Protein AF-A0A3B9G1H6-F1 (afdb_monomer)

Radius of gyration: 17.41 Å; Cα contacts (8 Å, |Δi|>4): 245; chains: 1; bounding box: 36×43×47 Å

Foldseek 3Di:
DPPVVVVVVLVVLLVVLLVVLVVCLVVVVQWPDDDQGTDGPNLVSLLVNCQPNNQVSSLVSLQSQLVSLQVCLVPPPGLCSLLQYQVDDHPNRGRDPNNSCLSRVLSSCLSNQSNVQLVVCVVVVHDNVVSSVVSSVVSVVSSVCSNVVSCCVPVVVVVCVSVVHDPPD

Sequence (169 aa):
MSRQYSQIRQLTLAAFFIAIQVIMTVMQIGYIPIGPINVTTMHIPVILCGLFLGPAYGALAGFVFGLTSMLRATFVPGITSFIFSPFITVGGISGNFWSLVIAFVPRILLGYMSAKLFRILRKRGVQDLVSCGITAAVTTMTHTLLVMGMIGLFFGPSYAKALGVDISA

Solvent-accessible surface area (backbone atoms only — not comparable to full-atom values): 8528 Å² total; per-residue (Å²): 130,66,66,66,58,53,51,52,53,50,52,53,51,51,50,48,39,45,49,51,50,52,50,28,56,72,70,40,69,23,49,43,76,56,84,85,44,69,50,63,56,54,61,54,51,18,35,51,35,0,63,76,66,27,38,68,51,0,24,51,38,8,40,52,50,13,50,53,47,26,51,43,23,61,77,58,67,52,78,58,19,24,54,28,15,46,91,33,64,46,95,90,42,67,22,44,76,64,8,50,48,54,28,32,52,39,32,23,47,31,4,27,48,19,17,52,48,31,53,52,35,46,74,70,69,44,55,68,69,58,24,50,52,52,26,52,52,53,32,52,52,50,31,51,51,46,44,54,49,49,40,52,75,78,36,38,73,62,51,31,61,66,69,73,45,83,85,76,126

Structure (mmCIF, N/CA/C/O backbone):
data_AF-A0A3B9G1H6-F1
#
_entry.id   AF-A0A3B9G1H6-F1
#
loop_
_atom_site.group_PDB
_atom_site.id
_atom_site.type_symbol
_atom_site.label_atom_id
_atom_site.label_alt_id
_atom_site.label_comp_id
_atom_site.label_asym_id
_atom_site.label_entity_id
_atom_site.label_seq_id
_atom_site.pdbx_PDB_ins_code
_atom_site.Cartn_x
_atom_site.Cartn_y
_atom_site.Cartn_z
_atom_site.occupancy
_atom_site.B_iso_or_equiv
_atom_site.auth_seq_id
_atom_site.auth_comp_id
_atom_site.auth_asym_id
_atom_site.auth_atom_id
_atom_site.pdbx_PDB_model_num
ATOM 1 N N . MET A 1 1 ? -16.352 19.733 20.629 1.00 55.06 1 MET A N 1
ATOM 2 C CA . MET A 1 1 ? -14.871 19.665 20.575 1.00 55.06 1 MET A CA 1
ATOM 3 C C . MET A 1 1 ? -14.290 18.342 20.046 1.00 55.06 1 MET A C 1
ATOM 5 O O . MET A 1 1 ? -13.088 18.283 19.880 1.00 55.06 1 MET A O 1
ATOM 9 N N . SER A 1 2 ? -15.053 17.292 19.707 1.00 66.69 2 SER A N 1
ATOM 10 C CA . SER A 1 2 ? -14.475 15.964 19.382 1.00 66.69 2 SER A CA 1
ATOM 11 C C . SER A 1 2 ? -14.052 15.734 17.917 1.00 66.69 2 SER A C 1
ATOM 13 O O . SER A 1 2 ? -13.128 14.9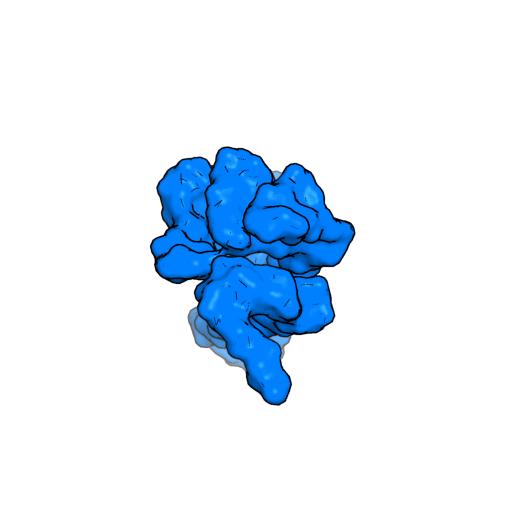65 17.656 1.00 66.69 2 SER A O 1
ATOM 15 N N . ARG A 1 3 ? -14.700 16.384 16.939 1.00 74.00 3 ARG A N 1
ATOM 16 C CA . ARG A 1 3 ? -14.512 16.065 15.508 1.00 74.00 3 ARG A CA 1
ATOM 17 C C . ARG A 1 3 ? -13.169 16.545 14.945 1.00 74.00 3 ARG A C 1
ATOM 19 O O . ARG A 1 3 ? -12.498 15.786 14.253 1.00 74.00 3 ARG A O 1
ATOM 26 N N . GLN A 1 4 ? -12.749 17.756 15.310 1.00 76.69 4 GLN A N 1
ATOM 27 C CA . GLN A 1 4 ? -11.509 18.367 14.819 1.00 76.69 4 GLN A CA 1
ATOM 28 C C . GLN A 1 4 ? -10.260 17.628 15.329 1.00 76.69 4 GLN A C 1
ATOM 30 O O . GLN A 1 4 ? -9.367 17.322 14.545 1.00 76.69 4 GLN A O 1
ATOM 35 N N . TYR A 1 5 ? -10.241 17.219 16.603 1.00 81.44 5 TYR A N 1
ATOM 36 C CA . TYR A 1 5 ? -9.154 16.403 17.163 1.00 81.44 5 TYR A CA 1
ATOM 37 C C . TYR A 1 5 ? -9.050 15.026 16.494 1.00 81.44 5 TYR A C 1
ATOM 39 O O . TYR A 1 5 ? -7.948 14.559 16.208 1.00 81.44 5 TYR A O 1
ATOM 47 N N . SER A 1 6 ? -10.184 14.382 16.191 1.00 83.25 6 SER A N 1
ATOM 48 C CA . SER A 1 6 ? -10.190 13.101 15.473 1.00 83.25 6 SER A CA 1
ATOM 49 C C . SER A 1 6 ? -9.635 13.235 14.054 1.00 83.25 6 SER A C 1
ATOM 51 O O . SER A 1 6 ? -8.917 12.346 13.601 1.00 83.25 6 SER A O 1
ATOM 53 N N . GLN A 1 7 ? -9.951 14.325 13.351 1.00 87.19 7 GLN A N 1
ATOM 54 C CA . GLN A 1 7 ? -9.446 14.577 12.000 1.00 87.19 7 GLN A CA 1
ATOM 55 C C . GLN A 1 7 ? -7.944 14.857 11.999 1.00 87.19 7 GLN A C 1
ATOM 57 O O . GLN A 1 7 ? -7.222 14.257 11.206 1.00 87.19 7 GLN A O 1
ATOM 62 N N . ILE A 1 8 ? -7.468 15.697 12.925 1.00 91.50 8 ILE A N 1
ATOM 63 C CA . ILE A 1 8 ? -6.035 15.970 13.088 1.00 91.50 8 ILE A CA 1
ATOM 64 C C . ILE A 1 8 ? -5.295 14.663 13.376 1.00 91.50 8 ILE A C 1
ATOM 66 O O . ILE A 1 8 ? -4.339 14.342 12.682 1.00 91.50 8 ILE A O 1
ATOM 70 N N . ARG A 1 9 ? -5.787 13.840 14.311 1.00 90.88 9 ARG A N 1
ATOM 71 C CA . ARG A 1 9 ? -5.180 12.535 14.617 1.00 90.88 9 ARG A CA 1
ATOM 72 C C . ARG A 1 9 ? -5.115 11.613 13.396 1.00 90.88 9 ARG A C 1
ATOM 74 O O . ARG A 1 9 ? -4.091 10.967 13.184 1.00 90.88 9 ARG A O 1
ATOM 81 N N . GLN A 1 10 ? -6.192 11.522 12.613 1.00 90.81 10 GLN A N 1
ATOM 82 C CA . GLN A 1 10 ? -6.219 10.683 11.410 1.00 90.81 10 GLN A CA 1
ATOM 83 C C . GLN A 1 10 ? -5.217 11.163 10.361 1.00 90.81 10 GLN A C 1
ATOM 85 O O . GLN A 1 10 ? -4.477 10.353 9.807 1.00 90.81 10 GLN A O 1
ATOM 90 N N . LEU A 1 11 ? -5.155 12.477 10.137 1.00 93.06 11 LEU A N 1
ATOM 91 C CA . LEU A 1 11 ? -4.199 13.087 9.223 1.00 93.06 11 LEU A CA 1
ATOM 92 C C . LEU A 1 11 ? -2.755 12.834 9.674 1.00 93.06 11 LEU A C 1
ATOM 94 O O . LEU A 1 11 ? -1.941 12.395 8.867 1.00 93.06 11 LEU A O 1
ATOM 98 N N . THR A 1 12 ? -2.450 13.036 10.959 1.00 94.56 12 THR A N 1
ATOM 99 C CA . THR A 1 12 ? -1.110 12.812 11.517 1.00 94.56 12 THR A CA 1
ATOM 100 C C . THR A 1 12 ? -0.677 11.355 11.381 1.00 94.56 12 THR A C 1
ATOM 102 O O . THR A 1 12 ? 0.442 11.087 10.955 1.00 94.56 12 THR A O 1
ATOM 105 N N . LEU A 1 13 ? -1.556 10.396 11.688 1.00 93.50 13 LEU A N 1
ATOM 106 C CA . LEU A 1 13 ? -1.245 8.972 11.535 1.00 93.50 13 LEU A CA 1
ATOM 107 C C . LEU A 1 13 ? -1.075 8.573 10.063 1.00 93.50 13 LEU A C 1
ATOM 109 O O . LEU A 1 13 ? -0.177 7.797 9.744 1.00 93.50 13 LEU A O 1
ATOM 113 N N . ALA A 1 14 ? -1.895 9.112 9.158 1.00 93.94 14 ALA A N 1
ATOM 114 C CA . ALA A 1 14 ? -1.742 8.866 7.727 1.00 93.94 14 ALA A CA 1
ATOM 115 C C . ALA A 1 14 ? -0.395 9.403 7.217 1.00 93.94 14 ALA A C 1
ATOM 117 O O . ALA A 1 14 ? 0.343 8.678 6.551 1.00 93.94 14 ALA A O 1
ATOM 118 N N . ALA A 1 15 ? -0.047 10.639 7.590 1.00 95.12 15 ALA A N 1
ATOM 119 C CA . ALA A 1 15 ? 1.238 11.252 7.266 1.00 95.12 15 ALA A CA 1
ATOM 120 C C . ALA A 1 15 ? 2.411 10.443 7.837 1.00 95.12 15 ALA A C 1
ATOM 122 O O . ALA A 1 15 ? 3.401 10.234 7.144 1.00 95.12 15 ALA A O 1
ATOM 123 N N . PHE A 1 16 ? 2.278 9.920 9.056 1.00 96.06 16 PHE A N 1
ATOM 124 C CA . PHE A 1 16 ? 3.279 9.062 9.683 1.00 96.06 16 PHE A CA 1
ATOM 125 C C . PHE A 1 16 ? 3.514 7.759 8.900 1.00 96.06 16 PHE A C 1
ATOM 127 O O . PHE A 1 16 ? 4.655 7.443 8.567 1.00 96.06 16 PHE A O 1
ATOM 134 N N . PHE A 1 17 ? 2.456 7.027 8.529 1.00 95.38 17 PHE A N 1
ATOM 135 C CA . PHE A 1 17 ? 2.599 5.807 7.720 1.00 95.38 17 PHE A CA 1
ATOM 136 C C . PHE A 1 17 ? 3.166 6.086 6.323 1.00 95.38 17 PHE A C 1
ATOM 138 O O . PHE A 1 17 ? 3.924 5.271 5.796 1.00 95.38 17 PHE A O 1
ATOM 145 N N . ILE A 1 18 ? 2.820 7.228 5.727 1.00 94.44 18 ILE A N 1
ATOM 146 C CA . ILE A 1 18 ? 3.383 7.681 4.451 1.00 94.44 18 ILE A CA 1
ATOM 147 C C . ILE A 1 18 ? 4.871 8.016 4.603 1.00 94.44 18 ILE A C 1
ATOM 149 O O . ILE A 1 18 ? 5.677 7.578 3.788 1.00 94.44 18 ILE A O 1
ATOM 153 N N . ALA A 1 19 ? 5.258 8.729 5.661 1.00 94.94 19 ALA A N 1
ATOM 154 C CA . ALA A 1 19 ? 6.654 9.057 5.933 1.00 94.94 19 ALA A CA 1
ATOM 155 C C . ALA A 1 19 ? 7.502 7.789 6.110 1.00 94.94 19 ALA A C 1
ATOM 157 O O . ALA A 1 19 ? 8.567 7.678 5.505 1.00 94.94 19 ALA A O 1
ATOM 158 N N . ILE A 1 20 ? 6.995 6.791 6.846 1.00 94.31 20 ILE A N 1
ATOM 159 C CA . ILE A 1 20 ? 7.649 5.479 6.970 1.00 94.31 20 ILE A CA 1
ATOM 160 C C . ILE A 1 20 ? 7.846 4.835 5.594 1.00 94.31 20 ILE A C 1
ATOM 162 O O . ILE A 1 20 ? 8.942 4.374 5.294 1.00 94.31 20 ILE A O 1
ATOM 166 N N . GLN A 1 21 ? 6.823 4.829 4.735 1.00 93.06 21 GLN A N 1
ATOM 167 C CA . GLN A 1 21 ? 6.929 4.269 3.382 1.00 93.06 21 GLN A CA 1
ATOM 168 C C . GLN A 1 21 ? 7.988 4.979 2.533 1.00 93.06 21 GLN A C 1
ATOM 170 O O . GLN A 1 21 ? 8.763 4.327 1.829 1.00 93.06 21 GLN A O 1
ATOM 175 N N . VAL A 1 22 ? 8.056 6.309 2.606 1.00 91.56 22 VAL A N 1
ATOM 176 C CA . VAL A 1 22 ? 9.075 7.086 1.891 1.00 91.56 22 VAL A CA 1
ATOM 177 C C . VAL A 1 22 ? 10.470 6.721 2.398 1.00 91.56 22 VAL A C 1
ATOM 179 O O . VAL A 1 22 ? 11.336 6.397 1.589 1.00 91.56 22 VAL A O 1
ATOM 182 N N . ILE A 1 23 ? 10.672 6.661 3.717 1.00 92.06 23 ILE A N 1
ATOM 183 C CA . ILE A 1 23 ? 11.953 6.256 4.318 1.00 92.06 23 ILE A CA 1
ATOM 184 C C . ILE A 1 23 ? 12.325 4.831 3.893 1.00 92.06 23 ILE A C 1
ATOM 186 O O . ILE A 1 23 ? 13.440 4.605 3.431 1.00 92.06 23 ILE A O 1
ATOM 190 N N . MET A 1 24 ? 11.391 3.878 3.962 1.00 90.81 24 MET A N 1
ATOM 191 C CA . MET A 1 24 ? 11.609 2.499 3.507 1.00 90.81 24 MET A CA 1
ATOM 192 C C . MET A 1 24 ? 11.971 2.429 2.017 1.00 90.81 24 MET A C 1
ATOM 194 O O . MET A 1 24 ? 12.740 1.561 1.593 1.00 90.81 24 MET A O 1
ATOM 198 N N . THR A 1 25 ? 11.436 3.351 1.215 1.00 87.56 25 THR A N 1
ATOM 199 C CA . THR A 1 25 ? 11.763 3.454 -0.207 1.00 87.56 25 THR A CA 1
ATOM 200 C C . THR A 1 25 ? 13.172 4.007 -0.421 1.00 87.56 25 THR A C 1
ATOM 202 O O . THR A 1 25 ? 13.892 3.499 -1.275 1.00 87.56 25 THR A O 1
ATOM 205 N N . VAL A 1 26 ? 13.602 5.007 0.341 1.00 86.94 26 VAL A N 1
ATOM 206 C CA . VAL A 1 26 ? 14.950 5.578 0.195 1.00 86.94 26 VAL A CA 1
ATOM 207 C C . VAL A 1 26 ? 16.014 4.613 0.723 1.00 86.94 26 VAL A C 1
ATOM 209 O O . VAL A 1 26 ? 16.997 4.345 0.044 1.00 86.94 26 VAL A O 1
ATOM 212 N N . MET A 1 27 ? 15.767 3.999 1.880 1.00 86.31 27 MET A N 1
ATOM 213 C CA . MET A 1 27 ? 16.679 3.065 2.554 1.00 86.31 27 MET A CA 1
ATOM 214 C C . MET A 1 27 ? 16.771 1.686 1.882 1.00 86.31 27 MET A C 1
ATOM 216 O O . MET A 1 27 ? 17.398 0.782 2.422 1.00 86.31 27 MET A O 1
ATOM 220 N N . GLN A 1 28 ? 16.089 1.478 0.752 1.00 79.50 28 GLN A N 1
ATOM 221 C CA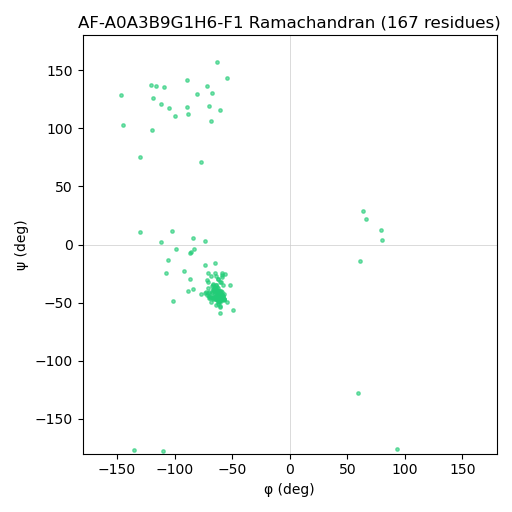 . GLN A 1 28 ? 15.985 0.206 0.024 1.00 79.50 28 GLN A CA 1
ATOM 222 C C . GLN A 1 28 ? 15.344 -0.974 0.785 1.00 79.50 28 GLN A C 1
ATOM 224 O O . GLN A 1 28 ? 14.860 -1.889 0.128 1.00 79.50 28 GLN A O 1
ATOM 229 N N . ILE A 1 29 ? 15.170 -0.910 2.108 1.00 82.62 29 ILE A N 1
ATOM 230 C CA . ILE A 1 29 ? 14.486 -1.928 2.933 1.00 82.62 29 ILE A CA 1
ATOM 231 C C . ILE A 1 29 ? 13.049 -2.239 2.482 1.00 82.62 29 ILE A C 1
ATOM 233 O O . ILE A 1 29 ? 12.540 -3.330 2.733 1.00 82.62 29 ILE A O 1
ATOM 237 N N . GLY A 1 30 ? 12.387 -1.293 1.806 1.00 79.81 30 GLY A N 1
ATOM 238 C CA . GLY A 1 30 ? 11.033 -1.461 1.282 1.00 79.81 30 GLY A CA 1
ATOM 239 C C . GLY A 1 30 ? 10.930 -2.415 0.090 1.00 79.81 30 GLY A C 1
ATOM 240 O O . GLY A 1 30 ? 9.858 -2.973 -0.153 1.00 79.81 30 GLY A O 1
ATOM 241 N N . TYR A 1 31 ? 12.014 -2.604 -0.668 1.00 82.00 31 TYR A N 1
ATOM 242 C CA . TYR A 1 31 ? 12.039 -3.547 -1.783 1.00 82.00 31 TYR A CA 1
ATOM 243 C C . TYR A 1 31 ? 13.420 -4.180 -1.852 1.00 82.00 31 TYR A C 1
ATOM 245 O O . TYR A 1 31 ? 14.381 -3.552 -2.295 1.00 82.00 31 TYR A O 1
ATOM 253 N N . ILE A 1 32 ? 13.473 -5.414 -1.376 1.00 82.19 32 ILE A N 1
ATOM 254 C CA . ILE A 1 32 ? 14.661 -6.237 -1.273 1.00 82.19 32 ILE A CA 1
ATOM 255 C C . ILE A 1 32 ? 14.782 -7.009 -2.595 1.00 82.19 32 ILE A C 1
ATOM 257 O O . ILE A 1 32 ? 13.865 -7.768 -2.932 1.00 82.19 32 ILE A O 1
ATOM 261 N N . PRO A 1 33 ? 15.862 -6.814 -3.368 1.00 74.94 33 PRO A N 1
ATOM 262 C CA . PRO A 1 33 ? 16.078 -7.568 -4.594 1.00 74.94 33 PRO A CA 1
ATOM 263 C C . PRO A 1 33 ? 16.413 -9.022 -4.248 1.00 74.94 33 PRO A C 1
ATOM 265 O O . PRO A 1 33 ? 17.406 -9.292 -3.575 1.00 74.94 33 PRO A O 1
ATOM 268 N N . ILE A 1 34 ? 15.582 -9.965 -4.697 1.00 77.00 34 ILE A N 1
ATOM 269 C CA . ILE A 1 34 ? 15.844 -11.404 -4.595 1.00 77.00 34 ILE A CA 1
ATOM 270 C C . ILE A 1 34 ? 15.878 -11.965 -6.016 1.00 77.00 34 ILE A C 1
ATOM 272 O O . ILE A 1 34 ? 14.845 -12.219 -6.640 1.00 77.00 34 ILE A O 1
ATOM 276 N N . GLY A 1 35 ? 17.091 -12.126 -6.549 1.00 74.62 35 GLY A N 1
ATOM 277 C CA . GLY A 1 35 ? 17.296 -12.532 -7.938 1.00 74.62 35 GLY A CA 1
ATOM 278 C C . GLY A 1 35 ? 16.657 -11.527 -8.912 1.00 74.62 35 GLY A C 1
ATOM 279 O O . GLY A 1 35 ? 16.920 -10.330 -8.793 1.00 74.62 35 GLY A O 1
ATOM 280 N N . PRO A 1 36 ? 15.814 -11.970 -9.864 1.00 67.00 36 PRO A N 1
AT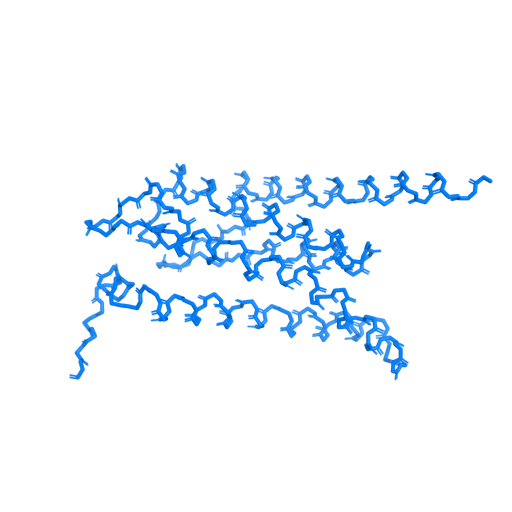OM 281 C CA . PRO A 1 36 ? 15.198 -11.082 -10.848 1.00 67.00 36 PRO A CA 1
ATOM 282 C C . PRO A 1 36 ? 13.938 -10.358 -10.342 1.00 67.00 36 PRO A C 1
ATOM 284 O O . PRO A 1 36 ? 13.368 -9.554 -11.079 1.00 67.00 36 PRO A O 1
ATOM 287 N N . ILE A 1 37 ? 13.470 -10.635 -9.118 1.00 69.00 37 ILE A N 1
ATOM 288 C CA . ILE A 1 37 ? 12.223 -10.082 -8.572 1.00 69.00 37 ILE A CA 1
ATOM 289 C C . ILE A 1 37 ? 12.519 -9.291 -7.296 1.00 69.00 37 ILE A C 1
ATOM 291 O O . ILE A 1 37 ? 13.259 -9.723 -6.417 1.00 69.00 37 ILE A O 1
ATOM 295 N N . ASN A 1 38 ? 11.884 -8.129 -7.159 1.00 75.38 38 ASN A N 1
ATOM 296 C CA . ASN A 1 38 ? 11.946 -7.342 -5.932 1.00 75.38 38 ASN A CA 1
ATOM 297 C C . ASN A 1 38 ? 10.834 -7.775 -4.973 1.00 75.38 38 ASN A C 1
ATOM 299 O O . ASN A 1 38 ? 9.653 -7.523 -5.230 1.00 75.38 38 ASN A O 1
ATOM 303 N N . VAL A 1 39 ? 11.204 -8.386 -3.848 1.00 78.12 39 VAL A N 1
ATOM 304 C CA . VAL A 1 39 ? 10.266 -8.673 -2.760 1.00 78.12 39 VAL A CA 1
ATOM 305 C C . VAL A 1 39 ? 10.072 -7.407 -1.942 1.00 78.12 39 VAL A C 1
ATOM 307 O O . VAL A 1 39 ? 11.027 -6.747 -1.545 1.00 78.12 39 VAL A O 1
ATOM 310 N N . THR A 1 40 ? 8.820 -7.035 -1.694 1.00 85.06 40 THR A N 1
ATOM 311 C CA . THR A 1 40 ? 8.489 -5.772 -1.030 1.00 85.06 40 THR A CA 1
ATOM 312 C C . THR A 1 40 ? 7.962 -5.995 0.376 1.00 85.06 40 THR A C 1
ATOM 314 O O . THR A 1 40 ? 7.097 -6.838 0.573 1.00 85.06 40 THR A O 1
ATOM 317 N N . THR A 1 41 ? 8.438 -5.207 1.338 1.00 88.88 41 THR A N 1
ATOM 318 C CA . THR A 1 41 ? 7.923 -5.142 2.721 1.00 88.88 41 THR A CA 1
ATOM 319 C C . THR A 1 41 ? 6.968 -3.957 2.922 1.00 88.88 41 THR A C 1
ATOM 321 O O . THR A 1 41 ? 6.345 -3.808 3.973 1.00 88.88 41 THR A O 1
ATOM 324 N N . MET A 1 42 ? 6.790 -3.125 1.889 1.00 90.25 42 MET A N 1
ATOM 325 C CA . MET A 1 42 ? 5.960 -1.912 1.905 1.00 90.25 42 MET A CA 1
ATOM 326 C C . MET A 1 42 ? 4.468 -2.193 2.099 1.00 90.25 42 MET A C 1
ATOM 328 O O . MET A 1 42 ? 3.712 -1.294 2.461 1.00 90.25 42 MET A O 1
ATOM 332 N N . HIS A 1 43 ? 4.025 -3.437 1.906 1.00 90.69 43 HIS A N 1
ATOM 333 C CA . HIS A 1 43 ? 2.653 -3.829 2.208 1.00 90.69 43 HIS A CA 1
ATOM 334 C C . HIS A 1 43 ? 2.319 -3.677 3.702 1.00 90.69 43 HIS A C 1
ATOM 336 O O . HIS A 1 43 ? 1.177 -3.366 4.027 1.00 90.69 43 HIS A O 1
ATOM 342 N N . ILE A 1 44 ? 3.296 -3.825 4.608 1.00 93.31 44 ILE A N 1
ATOM 343 C CA . ILE A 1 44 ? 3.089 -3.747 6.064 1.00 93.31 44 ILE A CA 1
ATOM 344 C C . ILE A 1 44 ? 2.534 -2.374 6.488 1.00 93.31 44 ILE A C 1
ATOM 346 O O . ILE A 1 44 ? 1.426 -2.335 7.030 1.00 93.31 44 ILE A O 1
ATOM 350 N N . PRO A 1 45 ? 3.211 -1.234 6.230 1.00 93.62 45 PRO A N 1
ATOM 351 C CA . PRO A 1 45 ? 2.688 0.077 6.619 1.00 93.62 45 PRO A CA 1
ATOM 352 C C . PRO A 1 45 ? 1.363 0.426 5.925 1.00 93.62 45 PRO A C 1
ATOM 354 O O . PRO A 1 45 ? 0.536 1.118 6.517 1.00 93.62 45 PRO A O 1
ATOM 357 N N . VAL A 1 46 ? 1.115 -0.072 4.708 1.00 95.81 46 VAL A N 1
ATOM 358 C CA . VAL A 1 46 ? -0.161 0.149 4.004 1.00 95.81 46 VAL A CA 1
ATOM 359 C C . VAL A 1 46 ? -1.308 -0.616 4.670 1.00 95.81 46 VAL A C 1
ATOM 361 O O . VAL A 1 46 ? -2.379 -0.044 4.885 1.00 95.81 46 VAL A O 1
ATOM 364 N N . ILE A 1 47 ? -1.087 -1.882 5.041 1.00 95.19 47 ILE A N 1
ATOM 365 C CA . ILE A 1 47 ? -2.066 -2.696 5.775 1.00 95.19 47 ILE A CA 1
ATOM 366 C C . ILE A 1 47 ? -2.361 -2.049 7.128 1.00 95.19 47 ILE A C 1
ATOM 368 O O . ILE A 1 47 ? -3.526 -1.840 7.456 1.00 95.19 47 ILE A O 1
ATOM 372 N N . LEU A 1 48 ? -1.331 -1.659 7.888 1.00 95.00 48 LEU A N 1
ATOM 373 C CA . LEU A 1 48 ? -1.509 -0.989 9.181 1.00 95.00 48 LEU A CA 1
ATOM 374 C C . LEU A 1 48 ? -2.300 0.318 9.038 1.00 95.00 48 LEU A C 1
ATOM 376 O O . LEU A 1 48 ? -3.237 0.555 9.800 1.00 95.00 48 LEU A O 1
ATOM 380 N N . CYS A 1 49 ? -1.993 1.128 8.021 1.00 95.12 49 CYS A N 1
ATOM 381 C CA . CYS A 1 49 ? -2.756 2.335 7.718 1.00 95.12 49 CYS A CA 1
ATOM 382 C C . CYS A 1 49 ? -4.243 2.015 7.475 1.00 95.12 49 CYS A C 1
ATOM 384 O O . CYS A 1 49 ? -5.117 2.638 8.082 1.00 95.12 49 CYS A O 1
ATOM 386 N N . GLY A 1 50 ? -4.548 0.997 6.664 1.00 94.69 50 GLY A N 1
ATOM 387 C CA . GLY A 1 50 ? -5.922 0.551 6.415 1.00 94.69 50 GLY A CA 1
ATOM 388 C C . GLY A 1 50 ? -6.641 0.047 7.672 1.00 94.69 50 GLY A C 1
ATOM 389 O O . GLY A 1 50 ? -7.797 0.408 7.908 1.00 94.69 50 GLY A O 1
ATOM 390 N N . LEU A 1 51 ? -5.955 -0.731 8.514 1.00 94.00 51 LEU A N 1
ATOM 391 C CA . LEU A 1 51 ? -6.493 -1.258 9.772 1.00 94.00 51 LEU A CA 1
ATOM 392 C C . LEU A 1 51 ? -6.872 -0.139 10.754 1.00 94.00 51 LEU A C 1
ATOM 394 O O . LEU A 1 51 ? -7.976 -0.152 11.303 1.00 94.00 51 LEU A O 1
ATOM 398 N N . PHE A 1 52 ? -5.988 0.845 10.952 1.00 92.62 52 PHE A N 1
ATOM 399 C CA . PHE A 1 52 ? -6.183 1.901 11.952 1.00 92.62 52 PHE A CA 1
ATOM 400 C C . PHE A 1 52 ? -7.050 3.066 11.467 1.00 92.62 52 PHE A C 1
ATOM 402 O O . PHE A 1 52 ? -7.840 3.609 12.241 1.00 92.62 52 PHE A O 1
ATOM 409 N N . LEU A 1 53 ? -6.903 3.474 10.205 1.00 92.50 53 LEU A N 1
ATOM 410 C CA . LEU A 1 53 ? -7.516 4.696 9.668 1.00 92.50 53 LEU A CA 1
ATOM 411 C C . LEU A 1 53 ? -8.704 4.407 8.744 1.00 92.50 53 LEU A C 1
ATOM 413 O O . LEU A 1 53 ? -9.515 5.292 8.466 1.00 92.50 53 LEU A O 1
ATOM 417 N N . GLY A 1 54 ? -8.868 3.156 8.316 1.00 93.38 54 GLY A N 1
ATOM 418 C CA . GLY A 1 54 ? -9.968 2.719 7.470 1.00 93.38 54 GLY A CA 1
ATOM 419 C C . GLY A 1 54 ? -9.660 2.754 5.968 1.00 93.38 54 GLY A C 1
ATOM 420 O O . GLY A 1 54 ? -8.542 3.049 5.549 1.00 93.38 54 GLY A O 1
ATOM 421 N N . PRO A 1 55 ? -10.669 2.450 5.130 1.00 94.00 55 PRO A N 1
ATOM 422 C CA . PRO A 1 55 ? -10.460 2.124 3.719 1.00 94.00 55 PRO A CA 1
ATOM 423 C C . PRO A 1 55 ? -9.954 3.298 2.876 1.00 94.00 55 PRO A C 1
ATOM 425 O O . PRO A 1 55 ? -9.174 3.077 1.959 1.00 94.00 55 PRO A O 1
ATOM 428 N N . ALA A 1 56 ? -10.362 4.534 3.184 1.00 93.56 56 ALA A N 1
ATOM 429 C CA . ALA A 1 56 ? -9.935 5.715 2.432 1.00 93.56 56 ALA A CA 1
ATOM 430 C C . ALA A 1 56 ? -8.438 6.010 2.631 1.00 93.56 56 ALA A C 1
ATOM 432 O O . ALA A 1 56 ? -7.696 6.149 1.663 1.00 93.56 56 ALA A O 1
ATOM 433 N N . TYR A 1 57 ? -7.976 6.035 3.884 1.00 94.44 57 TYR A N 1
ATOM 434 C CA . TYR A 1 57 ? -6.563 6.254 4.205 1.00 94.44 57 TYR A CA 1
ATOM 435 C C . TYR A 1 57 ? -5.688 5.048 3.836 1.00 94.44 57 TYR A C 1
ATOM 437 O O . TYR A 1 57 ? -4.556 5.234 3.395 1.00 94.44 57 TYR A O 1
ATOM 445 N N . GLY A 1 58 ? -6.222 3.824 3.925 1.00 94.50 58 GLY A N 1
ATOM 446 C CA . GLY A 1 58 ? -5.568 2.631 3.387 1.00 94.50 58 GLY A CA 1
ATOM 447 C C . GLY A 1 58 ? -5.350 2.729 1.874 1.00 94.50 58 GLY A C 1
ATOM 448 O O . GLY A 1 58 ? -4.238 2.512 1.402 1.00 94.50 58 GLY A O 1
ATOM 449 N N . ALA A 1 59 ? -6.374 3.124 1.112 1.00 95.75 59 ALA A N 1
ATOM 450 C CA . ALA A 1 59 ? -6.266 3.343 -0.332 1.00 95.75 59 ALA A CA 1
ATOM 451 C C . ALA A 1 59 ? -5.256 4.450 -0.683 1.00 95.75 59 ALA A C 1
ATOM 453 O O . ALA A 1 59 ? -4.455 4.271 -1.597 1.00 95.75 59 ALA A O 1
ATOM 454 N N . LEU A 1 60 ? -5.241 5.553 0.076 1.00 95.75 60 LEU A N 1
ATOM 455 C CA . LEU A 1 60 ? -4.254 6.631 -0.062 1.00 95.75 60 LEU A CA 1
ATOM 456 C C . LEU A 1 60 ? -2.823 6.119 0.170 1.00 95.75 60 LEU A C 1
ATOM 458 O O . LEU A 1 60 ? -1.933 6.380 -0.634 1.00 95.75 60 LEU A O 1
ATOM 462 N N . ALA A 1 61 ? -2.599 5.353 1.240 1.00 95.88 61 ALA A N 1
ATOM 463 C CA . ALA A 1 61 ? -1.306 4.727 1.500 1.00 95.88 61 ALA A CA 1
ATOM 464 C C . ALA A 1 61 ? -0.913 3.752 0.377 1.00 95.88 61 ALA A C 1
ATOM 466 O O . ALA A 1 6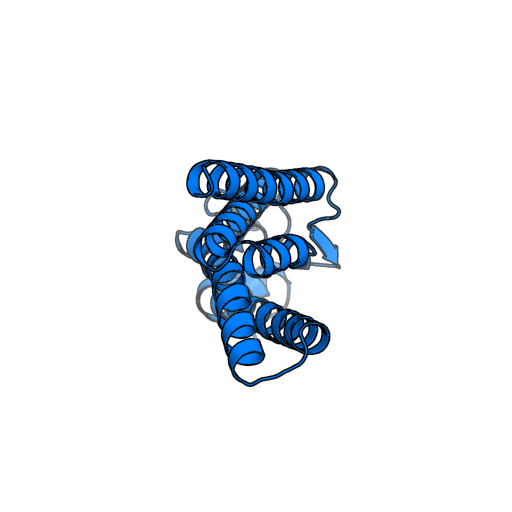1 ? 0.233 3.747 -0.059 1.00 95.88 61 ALA A O 1
ATOM 467 N N . GLY A 1 62 ? -1.867 2.983 -0.152 1.00 95.31 62 GLY A N 1
ATOM 468 C CA . GLY A 1 62 ? -1.660 2.122 -1.316 1.00 95.31 62 GLY A CA 1
ATOM 469 C C . GLY A 1 62 ? -1.297 2.898 -2.586 1.00 95.31 62 GLY A C 1
ATOM 470 O O . GLY A 1 62 ? -0.443 2.463 -3.353 1.00 95.31 62 GLY A O 1
ATOM 471 N N . PHE A 1 63 ? -1.885 4.076 -2.791 1.00 95.69 63 PHE A N 1
ATOM 472 C CA . PHE A 1 63 ? -1.520 4.967 -3.890 1.00 95.69 63 PHE A CA 1
ATOM 473 C C . PHE A 1 63 ? -0.079 5.473 -3.755 1.00 95.69 63 PHE A C 1
ATOM 475 O O . PHE A 1 63 ? 0.684 5.393 -4.715 1.00 95.69 63 PHE A O 1
ATOM 482 N N . VAL A 1 64 ? 0.322 5.926 -2.562 1.00 95.38 64 VAL A N 1
ATOM 483 C CA . VAL A 1 64 ? 1.707 6.347 -2.288 1.00 95.38 64 VAL A CA 1
ATOM 484 C C . VAL A 1 64 ? 2.684 5.191 -2.501 1.00 95.38 64 VAL A C 1
ATOM 486 O O . VAL A 1 64 ? 3.747 5.377 -3.094 1.00 95.38 64 VAL A O 1
ATOM 489 N N . PHE A 1 65 ? 2.318 3.978 -2.093 1.00 94.38 65 PHE A N 1
ATOM 490 C CA . PHE A 1 65 ? 3.114 2.795 -2.387 1.00 94.38 65 PHE A CA 1
ATOM 491 C C . PHE A 1 65 ? 3.243 2.551 -3.904 1.00 94.38 65 PHE A C 1
ATOM 493 O O . PHE A 1 65 ? 4.346 2.336 -4.404 1.00 94.38 65 PHE A O 1
ATOM 500 N N . GLY A 1 66 ? 2.155 2.657 -4.670 1.00 91.69 66 GLY A N 1
ATOM 501 C CA . GLY A 1 66 ? 2.213 2.570 -6.134 1.00 91.69 66 GLY A CA 1
ATOM 502 C C . GLY A 1 66 ? 3.110 3.641 -6.763 1.00 91.69 66 GLY A C 1
ATOM 503 O O . GLY A 1 66 ? 3.947 3.333 -7.612 1.00 91.69 66 GLY A O 1
ATOM 504 N N . LEU A 1 67 ? 3.016 4.881 -6.279 1.00 92.75 67 LEU A N 1
ATOM 505 C CA . LEU A 1 67 ? 3.833 6.000 -6.746 1.00 92.75 67 LEU A CA 1
ATOM 506 C C . LEU A 1 67 ? 5.317 5.793 -6.433 1.00 92.75 67 LEU A C 1
ATOM 508 O O . LEU A 1 67 ? 6.168 5.962 -7.299 1.00 92.75 67 LEU A O 1
ATOM 512 N N . THR A 1 68 ? 5.648 5.386 -5.211 1.00 90.88 68 THR A N 1
ATOM 513 C CA . THR A 1 68 ? 7.040 5.096 -4.834 1.00 90.88 68 THR A CA 1
ATOM 514 C C . THR A 1 68 ? 7.607 3.917 -5.626 1.00 90.88 68 THR A C 1
ATOM 516 O O . THR A 1 68 ? 8.775 3.956 -6.011 1.00 90.88 68 THR A O 1
ATOM 519 N N . SER A 1 69 ? 6.785 2.912 -5.950 1.00 88.50 69 SER A N 1
ATOM 520 C CA . SER A 1 69 ? 7.168 1.786 -6.813 1.00 88.50 69 SER A CA 1
ATOM 521 C C . SER A 1 69 ? 7.477 2.247 -8.238 1.00 88.50 69 SER A C 1
ATOM 523 O O . SER A 1 69 ? 8.466 1.803 -8.814 1.00 88.50 69 SER A O 1
ATOM 525 N N . MET A 1 70 ? 6.655 3.147 -8.783 1.00 89.00 70 MET A N 1
ATOM 526 C CA . MET A 1 70 ? 6.828 3.764 -10.101 1.00 89.00 70 MET A CA 1
ATOM 527 C C . MET A 1 70 ? 8.122 4.578 -10.179 1.00 89.00 70 MET A C 1
ATOM 529 O O . MET A 1 70 ? 8.949 4.387 -11.072 1.00 89.00 70 MET A O 1
ATOM 533 N N . LEU A 1 71 ? 8.323 5.470 -9.206 1.00 88.81 71 LEU A N 1
ATOM 534 C CA . LEU A 1 71 ? 9.507 6.322 -9.129 1.00 88.81 71 LEU A CA 1
ATOM 535 C C . LEU A 1 71 ? 10.771 5.479 -8.975 1.00 88.81 71 LEU A C 1
ATOM 537 O O . LEU A 1 71 ? 11.730 5.683 -9.711 1.00 88.81 71 LEU A O 1
ATOM 541 N N . ARG A 1 72 ? 10.764 4.473 -8.092 1.00 85.44 72 ARG A N 1
ATOM 542 C CA . ARG A 1 72 ? 11.900 3.557 -7.953 1.00 85.44 72 ARG A CA 1
ATOM 543 C C . ARG A 1 72 ? 12.182 2.810 -9.252 1.00 85.44 72 ARG A C 1
ATOM 545 O O . ARG A 1 72 ? 13.332 2.775 -9.668 1.00 85.44 72 ARG A O 1
ATOM 552 N N . ALA A 1 73 ? 11.157 2.250 -9.896 1.00 85.25 73 ALA A N 1
ATOM 553 C CA . ALA A 1 73 ? 11.324 1.544 -11.163 1.00 85.25 73 ALA A CA 1
ATOM 554 C C . ALA A 1 73 ? 11.923 2.440 -12.257 1.00 85.25 73 ALA A C 1
ATOM 556 O O . ALA A 1 73 ? 12.576 1.913 -13.149 1.00 85.25 73 ALA A O 1
ATOM 557 N N . THR A 1 74 ? 11.728 3.761 -12.152 1.00 85.19 74 THR A N 1
ATOM 558 C CA . THR A 1 74 ? 12.221 4.779 -13.090 1.00 85.19 74 THR A CA 1
ATOM 559 C C . THR A 1 74 ? 13.634 5.278 -12.753 1.00 85.19 74 THR A C 1
ATOM 561 O O . THR A 1 74 ? 14.451 5.471 -13.641 1.00 85.19 74 THR A O 1
ATOM 564 N N . PHE A 1 75 ? 13.972 5.488 -11.482 1.00 83.56 75 PHE A N 1
ATOM 565 C CA . PHE A 1 75 ? 15.292 6.020 -11.108 1.00 83.56 75 PHE A CA 1
ATOM 566 C C . PHE A 1 75 ? 16.335 4.936 -10.822 1.00 83.56 75 PHE A C 1
ATOM 568 O O . PHE A 1 75 ? 17.531 5.193 -10.921 1.00 83.56 75 PHE A O 1
ATOM 575 N N . VAL A 1 76 ? 15.895 3.726 -10.479 1.00 81.88 76 VAL A N 1
ATOM 576 C CA . VAL A 1 76 ? 16.752 2.564 -10.213 1.00 81.88 76 VAL A CA 1
ATOM 577 C C . VAL A 1 76 ? 16.216 1.382 -11.032 1.00 81.88 76 VAL A C 1
ATOM 579 O O . VAL A 1 76 ? 15.514 0.516 -10.496 1.00 81.88 76 VAL A O 1
ATOM 582 N N . PRO A 1 77 ? 16.456 1.366 -12.357 1.00 76.94 77 PRO A N 1
ATOM 583 C CA . PRO A 1 77 ? 15.945 0.316 -13.226 1.00 76.94 77 PRO A CA 1
ATOM 584 C C . PRO A 1 77 ? 16.613 -1.032 -12.932 1.00 76.94 77 PRO A C 1
ATOM 586 O O . PRO A 1 77 ? 17.834 -1.146 -12.897 1.00 76.94 77 PRO A O 1
ATOM 589 N N . GLY A 1 78 ? 15.793 -2.067 -12.761 1.00 76.69 78 GLY A N 1
ATOM 590 C CA . GLY A 1 78 ? 16.185 -3.471 -12.809 1.00 76.69 78 GLY A CA 1
ATOM 591 C C . GLY A 1 78 ? 15.622 -4.155 -14.056 1.00 76.69 78 GLY A C 1
ATOM 592 O O . GLY A 1 78 ? 14.921 -3.540 -14.861 1.00 76.69 78 GLY A O 1
ATOM 593 N N . ILE A 1 79 ? 15.879 -5.456 -14.188 1.00 73.69 79 ILE A N 1
ATOM 59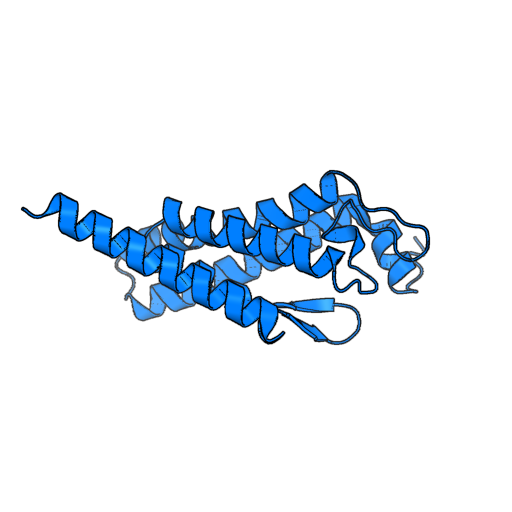4 C CA . ILE A 1 79 ? 15.527 -6.259 -15.375 1.00 73.69 79 ILE A CA 1
ATOM 595 C C . ILE A 1 79 ? 14.013 -6.227 -15.662 1.00 73.69 79 ILE A C 1
ATOM 597 O O . ILE A 1 79 ? 13.593 -6.171 -16.813 1.00 73.69 79 ILE A O 1
ATOM 601 N N . THR A 1 80 ? 13.184 -6.185 -14.616 1.00 79.31 80 THR A N 1
ATOM 602 C CA . THR A 1 80 ? 11.715 -6.190 -14.716 1.00 79.31 80 THR A CA 1
ATOM 603 C C . THR A 1 80 ? 11.083 -4.809 -14.510 1.00 79.31 80 THR A C 1
ATOM 605 O O . THR A 1 80 ? 9.870 -4.712 -14.319 1.00 79.31 80 THR A O 1
ATOM 608 N N . SER A 1 81 ? 11.865 -3.721 -14.494 1.00 80.44 81 SER A N 1
ATOM 609 C CA . SER A 1 81 ? 11.343 -2.382 -14.164 1.00 80.44 81 SER A CA 1
ATOM 610 C C . SER A 1 81 ? 10.328 -1.842 -15.174 1.00 80.44 81 SER A C 1
ATOM 612 O O . SER A 1 81 ? 9.455 -1.070 -14.782 1.00 80.44 81 SER A O 1
ATOM 614 N N . PHE A 1 82 ? 10.362 -2.297 -16.432 1.00 79.81 82 PHE A N 1
ATOM 615 C CA . PHE A 1 82 ? 9.392 -1.921 -17.475 1.00 79.81 82 PHE A CA 1
ATOM 616 C C . PHE A 1 82 ? 7.935 -2.280 -17.111 1.00 79.81 82 PHE A C 1
ATOM 618 O O . PHE A 1 82 ? 6.988 -1.644 -17.570 1.00 79.81 82 PHE A O 1
ATOM 625 N N . ILE A 1 83 ? 7.737 -3.267 -16.232 1.00 81.56 83 ILE A N 1
ATOM 626 C CA . ILE A 1 83 ? 6.417 -3.683 -15.729 1.00 81.56 83 ILE A CA 1
ATOM 627 C C . ILE A 1 83 ? 5.830 -2.646 -14.774 1.00 81.56 83 ILE A C 1
ATOM 629 O O . ILE A 1 83 ? 4.616 -2.504 -14.665 1.00 81.56 83 ILE A O 1
ATOM 633 N N . PHE A 1 84 ? 6.691 -1.931 -14.055 1.00 81.56 84 PHE A N 1
ATOM 634 C CA . PHE A 1 84 ? 6.287 -0.984 -13.026 1.00 81.56 84 PHE A CA 1
ATOM 635 C C . PHE A 1 84 ? 6.580 0.460 -13.412 1.00 81.56 84 PHE A C 1
ATOM 637 O O . PHE A 1 84 ? 6.318 1.324 -12.591 1.00 81.56 84 PHE A O 1
ATOM 644 N N . SER A 1 85 ? 7.107 0.738 -14.610 1.00 83.38 85 SER A N 1
ATOM 645 C CA . SER A 1 85 ? 7.214 2.094 -15.148 1.00 83.38 85 SER A CA 1
ATOM 646 C C . SER A 1 85 ? 7.057 2.146 -16.667 1.00 83.38 85 SER A C 1
ATOM 648 O O . SER A 1 85 ? 7.764 1.418 -17.361 1.00 83.38 85 SER A O 1
ATOM 650 N N . PRO A 1 86 ? 6.172 3.015 -17.201 1.00 76.88 86 PRO A N 1
ATOM 651 C CA . PRO A 1 86 ? 6.006 3.203 -18.640 1.00 76.88 86 PRO A CA 1
ATOM 652 C C . PRO A 1 86 ? 7.175 3.977 -19.266 1.00 76.88 86 PRO A C 1
ATOM 654 O O . PRO A 1 86 ? 7.342 3.964 -20.476 1.00 76.88 86 PRO A O 1
ATOM 657 N N . PHE A 1 87 ? 7.974 4.676 -18.456 1.00 75.50 87 PHE A N 1
ATOM 658 C CA . PHE A 1 87 ? 9.025 5.573 -18.938 1.00 75.50 87 PHE A CA 1
ATOM 659 C C . PHE A 1 87 ? 10.341 4.850 -19.220 1.00 75.50 87 PHE A C 1
ATOM 661 O O . PHE A 1 87 ? 11.285 5.460 -19.716 1.00 75.50 87 PHE A O 1
ATOM 668 N N . ILE A 1 88 ? 10.420 3.559 -18.887 1.00 71.50 88 ILE A N 1
ATOM 669 C CA . ILE A 1 88 ? 11.638 2.772 -19.014 1.00 71.50 88 ILE A CA 1
ATOM 670 C C . ILE A 1 88 ? 11.460 1.659 -20.027 1.00 71.50 88 ILE A C 1
ATOM 672 O O . ILE A 1 88 ? 10.472 0.925 -20.034 1.00 71.50 88 ILE A O 1
ATOM 676 N N . THR A 1 89 ? 12.493 1.524 -20.851 1.00 71.06 89 THR A N 1
ATOM 677 C CA . THR A 1 89 ? 12.673 0.412 -21.771 1.00 71.06 89 THR A CA 1
ATOM 678 C C . THR A 1 89 ? 13.863 -0.404 -21.285 1.00 71.06 89 THR A C 1
ATOM 680 O O . THR A 1 89 ? 14.965 0.129 -21.173 1.00 71.06 89 THR A O 1
ATOM 683 N N . VAL A 1 90 ? 13.653 -1.684 -20.982 1.00 64.75 90 VAL A N 1
ATOM 684 C CA . VAL A 1 90 ? 14.725 -2.610 -20.583 1.00 64.75 90 VAL A CA 1
ATOM 685 C C . VAL A 1 90 ? 14.771 -3.741 -21.603 1.00 64.75 90 VAL A C 1
ATOM 687 O O . VAL A 1 90 ? 13.747 -4.352 -21.893 1.00 64.75 90 VAL A O 1
ATOM 690 N N . GLY A 1 91 ? 15.939 -3.994 -22.202 1.00 56.97 91 GLY A N 1
ATOM 691 C CA . GLY A 1 91 ? 16.108 -5.089 -23.170 1.00 56.97 91 GLY A CA 1
ATOM 692 C C . GLY A 1 91 ? 15.274 -4.959 -24.457 1.00 56.97 91 GLY A C 1
ATOM 693 O O . GLY A 1 91 ? 14.885 -5.970 -25.036 1.00 56.97 91 GLY A O 1
ATOM 694 N N . GLY A 1 92 ? 14.955 -3.732 -24.891 1.00 60.84 92 GLY A N 1
ATOM 695 C CA . GLY A 1 92 ? 14.128 -3.467 -26.081 1.00 60.84 92 GLY A CA 1
ATOM 696 C C . GLY A 1 92 ? 12.615 -3.598 -25.858 1.00 60.84 92 GLY A C 1
ATOM 697 O O . GLY A 1 92 ? 11.845 -3.451 -26.802 1.00 60.84 92 GLY A O 1
ATOM 698 N N . ILE A 1 93 ? 12.181 -3.850 -24.619 1.00 64.62 93 ILE A N 1
ATOM 699 C CA . ILE A 1 93 ? 10.773 -3.909 -24.221 1.00 64.62 93 ILE A CA 1
ATOM 700 C C . ILE A 1 93 ? 10.443 -2.630 -23.459 1.00 64.62 93 ILE A C 1
ATOM 702 O O . ILE A 1 93 ? 11.024 -2.360 -22.405 1.00 64.62 93 ILE A O 1
ATOM 706 N N . SER A 1 94 ? 9.517 -1.843 -24.002 1.00 72.81 94 SER A N 1
ATOM 707 C CA . SER A 1 94 ? 9.057 -0.605 -23.377 1.00 72.81 94 SER A CA 1
ATOM 708 C C . SER A 1 94 ? 7.880 -0.871 -22.444 1.00 72.81 94 SER A C 1
ATOM 710 O O . SER A 1 94 ? 7.011 -1.695 -22.746 1.00 72.81 94 SER A O 1
ATOM 712 N N . GLY A 1 95 ? 7.850 -0.180 -21.305 1.00 71.06 95 GLY A N 1
ATOM 713 C CA . GLY A 1 95 ? 6.650 -0.117 -20.481 1.00 71.06 95 GLY A CA 1
ATOM 714 C C . GLY A 1 95 ? 5.499 0.566 -21.231 1.00 71.06 95 GLY A C 1
ATOM 715 O O . GLY A 1 95 ? 5.702 1.324 -22.174 1.00 71.06 95 GLY A O 1
ATOM 716 N N . ASN A 1 96 ? 4.263 0.293 -20.820 1.00 80.62 96 ASN A N 1
ATOM 717 C CA . ASN A 1 96 ? 3.071 0.873 -21.446 1.00 80.62 96 ASN A CA 1
ATOM 718 C C . ASN A 1 96 ? 2.094 1.359 -20.365 1.00 80.62 96 ASN A C 1
ATOM 720 O O . ASN A 1 96 ? 2.371 1.250 -19.172 1.00 80.62 96 ASN A O 1
ATOM 724 N N . PHE A 1 97 ? 0.920 1.863 -20.746 1.00 84.06 97 PHE A N 1
ATOM 725 C CA . PHE A 1 97 ? -0.122 2.279 -19.804 1.00 84.06 97 PHE A CA 1
ATOM 726 C C . PHE A 1 97 ? -0.464 1.187 -18.770 1.00 84.06 97 PHE A C 1
ATOM 728 O O . PHE A 1 97 ? -0.674 1.474 -17.591 1.00 84.06 97 PHE A O 1
ATOM 735 N N . TRP A 1 98 ? -0.411 -0.085 -19.177 1.00 85.31 98 TRP A N 1
ATOM 736 C CA . TRP A 1 98 ? -0.588 -1.233 -18.285 1.00 85.31 98 TRP A CA 1
ATOM 737 C C . TRP A 1 98 ? 0.431 -1.291 -17.142 1.00 85.31 98 TRP A C 1
ATOM 739 O O . TRP A 1 98 ? 0.089 -1.765 -16.062 1.00 85.31 98 TRP A O 1
ATOM 749 N N . SER A 1 99 ? 1.636 -0.744 -17.316 1.00 85.56 99 SER A N 1
ATOM 750 C CA . SER A 1 99 ? 2.638 -0.660 -16.250 1.00 85.56 99 SER A CA 1
ATOM 751 C C . SER A 1 99 ? 2.177 0.245 -15.102 1.00 85.56 99 SER A C 1
ATOM 753 O O . SER A 1 99 ? 2.396 -0.067 -13.930 1.00 85.56 99 SER A O 1
ATOM 755 N N . LEU A 1 100 ? 1.468 1.342 -15.411 1.00 87.62 100 LEU A N 1
ATOM 756 C CA . LEU A 1 100 ? 0.837 2.184 -14.388 1.00 87.62 100 LEU A CA 1
ATOM 757 C C . LEU A 1 100 ? -0.288 1.426 -13.683 1.00 87.62 100 LEU A C 1
ATOM 759 O O . LEU A 1 100 ? -0.356 1.422 -12.456 1.00 87.62 100 LEU A O 1
ATOM 763 N N . VAL A 1 101 ? -1.149 0.749 -14.445 1.00 89.44 101 VAL A N 1
ATOM 764 C CA . VAL A 1 101 ? -2.258 -0.034 -13.881 1.00 89.44 101 VAL A CA 1
ATOM 765 C C . VAL A 1 101 ? -1.722 -1.076 -12.899 1.00 89.44 101 VAL A C 1
ATOM 767 O O . VAL A 1 101 ? -2.182 -1.135 -11.758 1.00 89.44 101 VAL A O 1
ATOM 770 N N . ILE A 1 102 ? -0.688 -1.823 -13.290 1.00 88.62 102 ILE A N 1
ATOM 771 C CA . ILE A 1 102 ? -0.032 -2.809 -12.430 1.00 88.62 102 ILE A CA 1
ATOM 772 C C . ILE A 1 102 ? 0.583 -2.135 -11.204 1.00 88.62 102 ILE A C 1
ATOM 774 O O . ILE A 1 102 ? 0.431 -2.645 -10.096 1.00 88.62 102 ILE A O 1
ATOM 778 N N . ALA A 1 103 ? 1.257 -0.993 -11.355 1.00 89.56 103 ALA A N 1
ATOM 779 C CA . ALA A 1 103 ? 1.897 -0.295 -10.242 1.00 89.56 103 ALA A CA 1
ATOM 780 C C . ALA A 1 103 ? 0.902 0.274 -9.216 1.00 89.56 103 ALA A C 1
ATOM 782 O O . ALA A 1 103 ? 1.200 0.256 -8.024 1.00 89.56 103 ALA A O 1
ATOM 783 N N . PHE A 1 104 ? -0.277 0.737 -9.637 1.00 93.50 104 PHE A N 1
ATOM 784 C CA . PHE A 1 104 ? -1.230 1.416 -8.754 1.00 93.50 104 PHE A CA 1
ATOM 785 C C . PHE A 1 104 ? -2.384 0.521 -8.287 1.00 93.50 104 PHE A C 1
ATOM 787 O O . PHE A 1 104 ? -2.659 0.459 -7.087 1.00 93.50 104 PHE A O 1
ATOM 794 N N . VAL A 1 105 ? -3.053 -0.201 -9.191 1.00 94.31 105 VAL A N 1
ATOM 795 C CA . VAL A 1 105 ? -4.333 -0.872 -8.893 1.00 94.31 105 VAL A CA 1
ATOM 796 C C . VAL A 1 105 ? -4.215 -1.917 -7.777 1.00 94.31 105 VAL A C 1
ATOM 798 O O . VAL A 1 105 ? -4.932 -1.788 -6.781 1.00 94.31 105 VAL 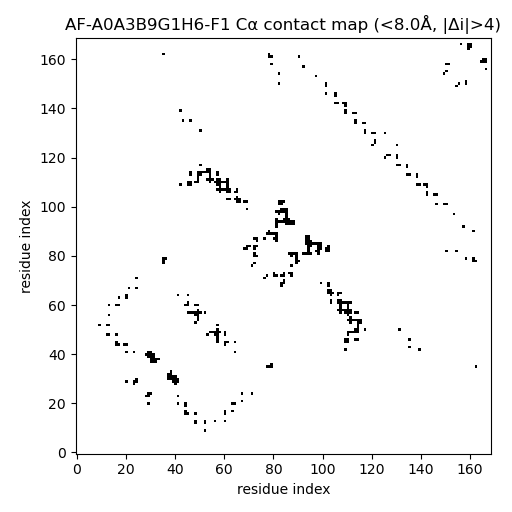A O 1
ATOM 801 N N . PRO A 1 106 ? -3.293 -2.897 -7.834 1.00 93.00 106 PRO A N 1
ATOM 802 C CA . PRO A 1 106 ? -3.147 -3.887 -6.768 1.00 93.00 106 PRO A CA 1
ATOM 803 C C . PRO A 1 106 ? -2.795 -3.255 -5.416 1.00 93.00 106 PRO A C 1
ATOM 805 O O . 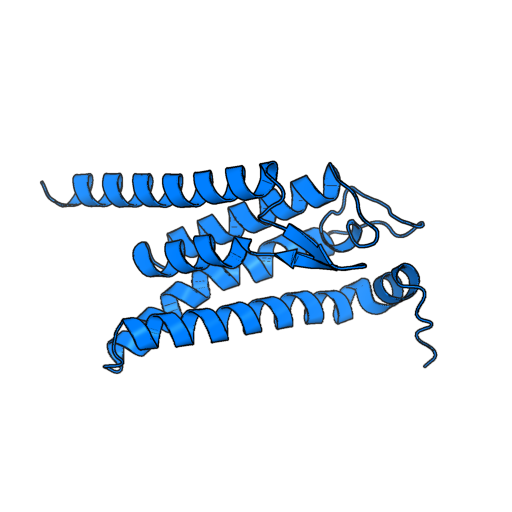PRO A 1 106 ? -3.198 -3.762 -4.372 1.00 93.00 106 PRO A O 1
ATOM 808 N N . ARG A 1 107 ? -2.046 -2.142 -5.413 1.00 94.31 107 ARG A N 1
ATOM 809 C CA . ARG A 1 107 ? -1.562 -1.487 -4.187 1.00 94.31 107 ARG A CA 1
ATOM 810 C C . ARG A 1 107 ? -2.661 -0.681 -3.501 1.00 94.31 107 ARG A C 1
ATOM 812 O O . ARG A 1 107 ? -2.815 -0.768 -2.284 1.00 94.31 107 ARG A O 1
ATOM 819 N N . ILE A 1 108 ? -3.461 0.050 -4.274 1.00 95.69 108 ILE A N 1
ATOM 820 C CA . ILE A 1 108 ? -4.646 0.756 -3.769 1.00 95.69 108 ILE A CA 1
ATOM 821 C C . ILE A 1 108 ? -5.660 -0.257 -3.223 1.00 95.69 108 ILE A C 1
ATOM 823 O O . ILE A 1 108 ? -6.178 -0.082 -2.117 1.00 95.69 108 ILE A O 1
ATOM 827 N N . LEU A 1 109 ? -5.896 -1.348 -3.964 1.00 94.81 109 LEU A N 1
ATOM 828 C CA . LEU A 1 109 ? -6.788 -2.424 -3.536 1.00 94.81 109 LEU A CA 1
ATOM 829 C C . LEU A 1 109 ? -6.303 -3.098 -2.253 1.00 94.81 109 LEU A C 1
ATOM 831 O O . LEU A 1 109 ? -7.120 -3.317 -1.367 1.00 94.81 109 LEU A O 1
ATOM 835 N N . LEU A 1 110 ? -5.001 -3.352 -2.095 1.00 95.19 110 LEU A N 1
ATOM 836 C CA . LEU A 1 110 ? -4.426 -3.887 -0.854 1.00 95.19 110 LEU A CA 1
ATOM 837 C C . LEU A 1 110 ? -4.796 -3.015 0.358 1.00 95.19 110 LEU A C 1
ATOM 839 O O . LEU A 1 110 ? -5.306 -3.510 1.367 1.00 95.19 110 LEU A O 1
ATOM 843 N N . GLY A 1 111 ? -4.606 -1.700 0.258 1.00 94.56 111 GLY A N 1
ATOM 844 C CA . GLY A 1 111 ? -4.938 -0.781 1.347 1.00 94.56 111 GLY A CA 1
ATOM 845 C C . GLY A 1 111 ? -6.439 -0.707 1.643 1.00 94.56 111 GLY A C 1
ATOM 846 O O . GLY A 1 111 ? -6.851 -0.699 2.802 1.00 94.56 111 GLY A O 1
ATOM 847 N N . TYR A 1 112 ? -7.275 -0.719 0.606 1.00 96.00 112 TYR A N 1
ATOM 848 C CA . TYR A 1 112 ? -8.730 -0.711 0.756 1.00 96.00 112 TYR A CA 1
ATOM 849 C C . TYR A 1 112 ? -9.272 -2.028 1.344 1.00 96.00 112 TYR A C 1
ATOM 851 O O . TYR A 1 112 ? -10.103 -2.024 2.260 1.00 96.00 112 TYR A O 1
ATOM 859 N N . MET A 1 113 ? -8.798 -3.164 0.824 1.00 95.06 113 MET A N 1
ATOM 860 C CA . MET A 1 113 ? -9.241 -4.501 1.213 1.00 95.06 113 MET A CA 1
ATOM 861 C C . MET A 1 113 ? -8.853 -4.830 2.647 1.00 95.06 113 MET A C 1
ATOM 863 O O . MET A 1 113 ? -9.685 -5.393 3.358 1.00 95.06 113 MET A O 1
ATOM 867 N N . SER A 1 114 ? -7.662 -4.423 3.100 1.00 95.00 114 SER A N 1
ATOM 868 C CA . SER A 1 114 ? -7.232 -4.663 4.481 1.00 95.00 114 SER A CA 1
ATOM 869 C C . SER A 1 114 ? -8.217 -4.061 5.493 1.00 95.00 114 SER A C 1
ATOM 871 O O . SER A 1 114 ? -8.703 -4.744 6.394 1.00 95.00 114 SER A O 1
ATOM 873 N N . ALA A 1 115 ? -8.636 -2.813 5.278 1.00 94.31 115 ALA A N 1
ATOM 874 C CA . ALA A 1 115 ? -9.613 -2.146 6.131 1.00 94.31 115 ALA A CA 1
ATOM 875 C C . ALA A 1 115 ? -10.994 -2.825 6.110 1.00 94.31 115 ALA A C 1
ATOM 877 O O . ALA A 1 115 ? -11.660 -2.945 7.144 1.00 94.31 115 ALA A O 1
ATOM 878 N N . LYS A 1 116 ? -11.461 -3.246 4.925 1.00 95.12 116 LYS A N 1
ATOM 879 C CA . LYS A 1 116 ? -12.783 -3.867 4.761 1.00 95.12 116 LYS A CA 1
ATOM 880 C C . LYS A 1 116 ? -12.822 -5.258 5.392 1.00 95.12 116 LYS A C 1
ATOM 882 O O . LYS A 1 116 ? -13.759 -5.553 6.131 1.00 95.12 116 LYS A O 1
ATOM 887 N N . LEU A 1 117 ? -11.805 -6.078 5.135 1.00 94.50 117 LEU A N 1
ATOM 888 C CA . LEU A 1 117 ? -11.703 -7.438 5.653 1.00 94.50 117 LEU A CA 1
ATOM 889 C C . LEU A 1 117 ? -11.610 -7.443 7.181 1.00 94.50 117 LEU A C 1
ATOM 891 O O . LEU A 1 117 ? -12.394 -8.131 7.831 1.00 94.50 117 LEU A O 1
ATOM 895 N N . PHE A 1 118 ? -10.765 -6.588 7.758 1.00 95.50 118 PHE A N 1
ATOM 896 C CA . PHE A 1 118 ? -10.661 -6.452 9.209 1.00 95.50 118 PHE A CA 1
ATOM 897 C C . PHE A 1 118 ? -11.991 -6.069 9.865 1.00 95.50 118 PHE A C 1
ATOM 899 O O . PHE A 1 118 ? -12.408 -6.681 10.847 1.00 95.50 118 PHE A O 1
ATOM 906 N N . ARG A 1 119 ? -12.719 -5.101 9.288 1.00 93.62 119 ARG A N 1
ATOM 907 C CA . ARG A 1 119 ? -14.045 -4.708 9.793 1.00 93.62 119 ARG A CA 1
ATOM 908 C C . ARG A 1 119 ? -15.064 -5.842 9.705 1.00 93.62 119 ARG A C 1
ATOM 910 O O . ARG A 1 119 ? -15.907 -5.946 10.590 1.00 93.62 119 ARG A O 1
ATOM 917 N N . ILE A 1 120 ? -15.015 -6.668 8.659 1.00 94.06 120 ILE A N 1
ATOM 918 C CA . ILE A 1 120 ? -15.900 -7.833 8.515 1.00 94.06 120 ILE A CA 1
ATOM 919 C C . ILE A 1 120 ? -15.586 -8.879 9.590 1.00 94.06 120 ILE A C 1
ATOM 921 O O . ILE A 1 120 ? -16.508 -9.357 10.244 1.00 94.06 120 ILE A O 1
ATOM 925 N N . LEU A 1 121 ? -14.309 -9.202 9.804 1.00 93.56 121 LEU A N 1
ATOM 926 C CA . LEU A 1 121 ? -13.883 -10.184 10.807 1.00 93.56 121 LEU A CA 1
ATOM 927 C C . LEU A 1 121 ? -14.251 -9.739 12.224 1.00 93.56 121 LEU A C 1
ATOM 929 O O . LEU A 1 121 ? -14.861 -10.500 12.973 1.00 93.56 121 LEU A O 1
ATOM 933 N N . ARG A 1 122 ? -14.009 -8.466 12.544 1.00 92.81 122 ARG A N 1
ATOM 934 C CA . ARG A 1 122 ? -14.381 -7.886 13.837 1.00 92.81 122 ARG A CA 1
ATOM 935 C C . ARG A 1 122 ? -15.895 -7.879 14.059 1.00 92.81 122 ARG A C 1
ATOM 937 O O . ARG A 1 122 ? -16.358 -8.196 15.147 1.00 92.81 122 ARG A O 1
ATOM 944 N N . LYS A 1 123 ? -16.689 -7.587 13.019 1.00 92.75 123 LYS A N 1
ATOM 945 C CA . LYS A 1 123 ? -18.162 -7.690 13.077 1.00 92.75 123 LYS A CA 1
ATOM 946 C C . LYS A 1 123 ? -18.657 -9.121 13.299 1.00 92.75 123 LYS A C 1
ATOM 948 O O . LYS A 1 123 ? -19.735 -9.297 13.848 1.00 92.75 123 LYS A O 1
ATOM 953 N N . ARG A 1 124 ? -17.888 -10.125 12.874 1.00 92.94 124 ARG A N 1
ATOM 954 C CA . ARG A 1 124 ? -18.172 -11.550 13.102 1.00 92.94 124 ARG A CA 1
ATOM 955 C C . ARG A 1 124 ? -17.679 -12.056 14.463 1.00 92.94 124 ARG A C 1
ATOM 957 O O . ARG A 1 124 ? -17.761 -13.250 14.714 1.00 92.94 124 ARG A O 1
ATOM 964 N N . GLY A 1 125 ? -17.172 -11.174 15.329 1.00 91.81 125 GLY A N 1
ATOM 965 C CA . GLY A 1 125 ? -16.731 -11.528 16.680 1.00 91.81 125 GLY A CA 1
ATOM 966 C C . GLY A 1 125 ? -15.346 -12.176 16.753 1.00 91.81 125 GLY A C 1
ATOM 967 O O . GLY A 1 125 ? -14.985 -12.713 17.795 1.00 91.81 125 GLY A O 1
ATOM 968 N N . VAL A 1 126 ? -14.556 -12.136 15.676 1.00 93.50 126 VAL A N 1
ATOM 969 C CA . VAL A 1 126 ? -13.176 -12.643 15.692 1.00 93.50 126 VAL A CA 1
ATOM 970 C C . VAL A 1 126 ? -12.294 -11.698 16.510 1.00 93.50 126 VAL A C 1
ATOM 972 O O . VAL A 1 126 ? -12.371 -10.480 16.347 1.00 93.50 126 VAL A O 1
ATOM 975 N N . GLN A 1 127 ? -11.424 -12.250 17.362 1.00 94.56 127 GLN A N 1
ATOM 976 C CA . GLN A 1 127 ? -10.481 -11.473 18.172 1.00 94.56 127 GLN A CA 1
ATOM 977 C C . GLN A 1 127 ? -9.621 -10.545 17.298 1.00 94.56 127 GLN A C 1
ATOM 979 O O . GLN A 1 127 ? -9.209 -10.923 16.199 1.00 94.56 127 GLN A O 1
ATOM 984 N N . ASP A 1 128 ? -9.306 -9.346 17.795 1.00 90.88 128 ASP A N 1
ATOM 985 C CA . ASP A 1 128 ? -8.577 -8.324 17.032 1.00 90.88 128 ASP A CA 1
ATOM 986 C C . ASP A 1 128 ? -7.211 -8.829 16.520 1.00 90.88 128 ASP A C 1
ATOM 988 O O . ASP A 1 128 ? -6.892 -8.630 15.350 1.00 90.88 128 ASP A O 1
ATOM 992 N N . LEU A 1 129 ? -6.437 -9.555 17.341 1.00 92.31 129 LEU A N 1
ATOM 993 C CA . LEU A 1 129 ? -5.132 -10.104 16.938 1.00 92.31 129 LEU A CA 1
ATOM 994 C C . LEU A 1 129 ? -5.258 -11.103 15.776 1.00 92.31 129 LEU A C 1
ATOM 996 O O . LEU A 1 129 ? -4.520 -11.025 14.793 1.00 92.31 129 LEU A O 1
ATOM 1000 N N . VAL A 1 130 ? -6.233 -12.008 15.869 1.00 93.81 130 VAL A N 1
ATOM 1001 C CA . VAL A 1 130 ? -6.517 -13.010 14.834 1.00 93.81 130 VAL A CA 1
ATOM 1002 C C . VAL A 1 130 ? -7.037 -12.328 13.567 1.00 93.81 130 VAL A C 1
ATOM 1004 O O . VAL A 1 130 ? -6.604 -12.650 12.463 1.00 93.81 130 VAL A O 1
ATOM 1007 N N . SER A 1 131 ? -7.900 -11.32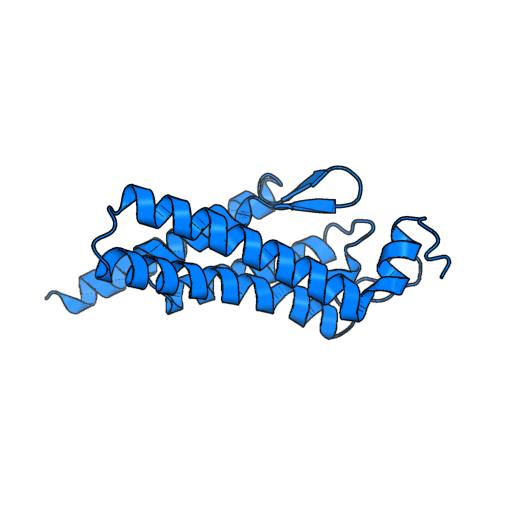0 13.716 1.00 93.00 131 SER A N 1
ATOM 1008 C CA . SER A 1 131 ? -8.413 -10.515 12.606 1.00 93.00 131 SER A CA 1
ATOM 1009 C C . SER A 1 131 ? -7.293 -9.793 11.859 1.00 93.00 131 SER A C 1
ATOM 1011 O O . SER A 1 131 ? -7.301 -9.776 10.627 1.00 93.00 131 SER A O 1
ATOM 1013 N N . CYS A 1 132 ? -6.312 -9.233 12.574 1.00 93.19 132 CYS A N 1
ATOM 1014 C CA . CYS A 1 132 ? -5.121 -8.625 11.983 1.00 93.19 132 CYS A CA 1
ATOM 1015 C C . CYS A 1 132 ? -4.289 -9.654 11.207 1.00 93.19 132 CYS A C 1
ATOM 1017 O O . CYS A 1 132 ? -3.939 -9.395 10.057 1.00 93.19 132 CYS A O 1
ATOM 1019 N N . GLY A 1 133 ? -4.025 -10.825 11.798 1.00 94.25 133 GLY A N 1
ATOM 1020 C CA . GLY A 1 133 ? -3.256 -11.896 11.155 1.00 94.25 133 GLY A CA 1
ATOM 1021 C C . GLY A 1 133 ? -3.906 -12.406 9.867 1.00 94.25 133 GLY A C 1
ATOM 1022 O O . GLY A 1 133 ? -3.266 -12.426 8.816 1.00 94.25 133 GLY A O 1
ATOM 1023 N N . ILE A 1 134 ? -5.204 -12.731 9.916 1.00 94.38 134 ILE A N 1
ATOM 1024 C CA . ILE A 1 134 ? -5.972 -13.175 8.740 1.00 94.38 134 ILE A CA 1
ATOM 1025 C C . ILE A 1 134 ? -5.993 -12.079 7.674 1.00 94.38 134 ILE A C 1
ATOM 1027 O O . ILE A 1 134 ? -5.770 -12.351 6.496 1.00 94.38 134 ILE A O 1
ATOM 1031 N N . THR A 1 135 ? -6.235 -10.829 8.078 1.00 95.06 135 THR A N 1
ATOM 1032 C CA . THR A 1 135 ? -6.271 -9.705 7.140 1.00 95.06 135 THR A CA 1
ATOM 1033 C C . THR A 1 135 ? -4.928 -9.524 6.446 1.00 95.06 135 THR A C 1
ATOM 1035 O O . THR A 1 135 ? -4.900 -9.378 5.224 1.00 95.06 135 THR A O 1
ATOM 1038 N N . ALA A 1 136 ? -3.823 -9.560 7.191 1.00 93.81 136 ALA A N 1
ATOM 1039 C CA . ALA A 1 136 ? -2.486 -9.432 6.629 1.00 93.81 136 ALA A CA 1
ATOM 1040 C C . ALA A 1 136 ? -2.190 -10.565 5.637 1.00 93.81 136 ALA A C 1
ATOM 1042 O O . ALA A 1 136 ? -1.799 -10.288 4.506 1.00 93.81 136 ALA A O 1
ATOM 1043 N N . ALA A 1 137 ? -2.460 -11.818 6.013 1.00 94.56 137 ALA A N 1
ATOM 1044 C CA . ALA A 1 137 ? -2.230 -12.973 5.148 1.00 94.56 137 ALA A CA 1
ATOM 1045 C C . ALA A 1 137 ? -3.042 -12.889 3.844 1.00 94.56 137 ALA A C 1
ATOM 1047 O O . ALA A 1 137 ? -2.475 -12.912 2.752 1.00 94.56 137 ALA A O 1
ATOM 1048 N N . VAL A 1 138 ? -4.363 -12.710 3.947 1.00 95.19 138 VAL A N 1
ATOM 1049 C CA . VAL A 1 138 ? -5.263 -12.678 2.784 1.00 95.19 138 VAL A CA 1
ATOM 1050 C C . VAL A 1 138 ? -4.946 -11.502 1.866 1.00 95.19 138 VAL A C 1
ATOM 1052 O O . VAL A 1 138 ? -4.915 -11.659 0.645 1.00 95.19 138 VAL A O 1
ATOM 1055 N N . THR A 1 139 ? -4.694 -10.319 2.427 1.00 93.56 139 THR A N 1
ATOM 1056 C CA . THR A 1 139 ? -4.451 -9.118 1.618 1.00 93.56 139 THR A CA 1
ATOM 1057 C C . THR A 1 139 ? -3.101 -9.197 0.903 1.00 93.56 139 THR A C 1
ATOM 1059 O O . THR A 1 139 ? -3.025 -8.861 -0.279 1.00 93.56 139 THR A O 1
ATOM 1062 N N . THR A 1 140 ? -2.053 -9.693 1.570 1.00 92.38 140 THR A N 1
ATOM 1063 C CA . THR A 1 140 ? -0.736 -9.895 0.948 1.00 92.38 140 THR A CA 1
ATOM 1064 C C . THR A 1 140 ? -0.807 -10.939 -0.165 1.00 92.38 140 THR A C 1
ATOM 1066 O O . THR A 1 140 ? -0.339 -10.671 -1.268 1.00 92.38 140 THR A O 1
ATOM 1069 N N . MET A 1 141 ? -1.478 -12.076 0.062 1.00 93.25 141 MET A N 1
ATOM 1070 C CA . MET A 1 141 ? -1.692 -13.082 -0.987 1.00 93.25 141 MET A CA 1
ATOM 1071 C C . MET A 1 141 ? -2.464 -12.506 -2.177 1.00 93.25 141 MET A C 1
ATOM 1073 O O . MET A 1 141 ? -2.063 -12.691 -3.323 1.00 93.25 141 MET A O 1
ATOM 1077 N N . THR A 1 142 ? -3.541 -11.761 -1.915 1.00 93.50 142 THR A N 1
ATOM 1078 C CA . THR A 1 142 ? -4.346 -11.128 -2.970 1.00 93.50 142 THR A CA 1
ATOM 1079 C C . THR A 1 142 ? -3.510 -10.147 -3.789 1.00 93.50 142 THR A C 1
ATOM 1081 O O . THR A 1 142 ? -3.612 -10.123 -5.012 1.00 93.50 142 THR A O 1
ATOM 1084 N N . HIS A 1 143 ? -2.652 -9.355 -3.143 1.00 92.38 143 HIS A N 1
ATOM 1085 C CA . HIS A 1 143 ? -1.750 -8.435 -3.835 1.00 92.38 143 HIS A CA 1
ATOM 1086 C C . HIS A 1 143 ? -0.757 -9.168 -4.731 1.00 92.38 143 HIS A C 1
ATOM 1088 O O . HIS A 1 143 ? -0.642 -8.810 -5.901 1.00 92.38 143 HIS A O 1
ATOM 1094 N N . THR A 1 144 ? -0.100 -10.216 -4.232 1.00 90.56 144 THR A N 1
ATOM 1095 C CA . THR A 1 144 ? 0.823 -11.017 -5.043 1.00 90.56 144 THR A CA 1
ATOM 1096 C C . THR A 1 144 ? 0.112 -11.655 -6.234 1.00 90.56 144 THR A C 1
ATOM 1098 O O . THR A 1 144 ? 0.605 -11.545 -7.354 1.00 90.56 144 THR A O 1
ATOM 1101 N N . LEU A 1 145 ? -1.067 -12.251 -6.027 1.00 92.12 145 LEU A N 1
ATOM 1102 C CA . LEU A 1 145 ? -1.862 -12.853 -7.101 1.00 92.12 145 LEU A CA 1
ATOM 1103 C C . LEU A 1 145 ? -2.298 -11.822 -8.146 1.00 92.12 145 LEU A C 1
ATOM 1105 O O . LEU A 1 145 ? -2.205 -12.093 -9.338 1.00 92.12 145 LEU A O 1
ATOM 1109 N N . LEU A 1 146 ? -2.728 -10.630 -7.725 1.00 92.00 146 LEU A N 1
ATOM 1110 C CA . LEU A 1 146 ? -3.106 -9.559 -8.648 1.00 92.00 146 LEU A CA 1
ATOM 1111 C C . LEU A 1 146 ? -1.909 -9.053 -9.451 1.00 92.00 146 LEU A C 1
ATOM 1113 O O . LEU A 1 146 ? -2.018 -8.887 -10.661 1.00 92.00 146 LEU A O 1
ATOM 1117 N N . VAL A 1 147 ? -0.767 -8.818 -8.800 1.00 89.81 147 VAL A N 1
ATOM 1118 C CA . 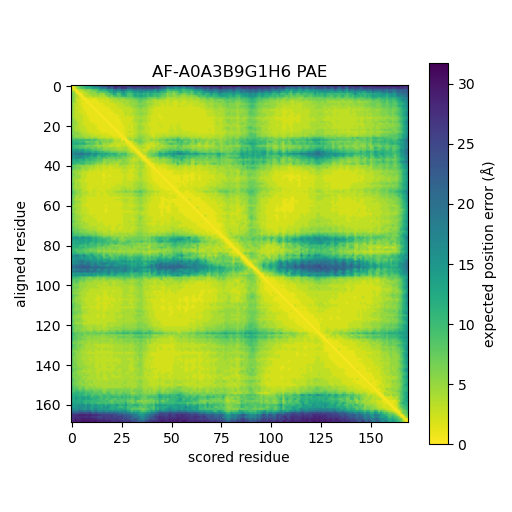VAL A 1 147 ? 0.441 -8.347 -9.488 1.00 89.81 147 VAL A CA 1
ATOM 1119 C C . VAL A 1 147 ? 0.925 -9.396 -10.483 1.00 89.81 147 VAL A C 1
ATOM 1121 O O . VAL A 1 147 ? 1.080 -9.076 -11.657 1.00 89.81 147 VAL A O 1
ATOM 1124 N N . MET A 1 148 ? 1.107 -10.644 -10.048 1.00 88.19 148 MET A N 1
ATOM 1125 C CA . MET A 1 148 ? 1.590 -11.717 -10.921 1.00 88.19 148 MET A CA 1
ATOM 1126 C C . MET A 1 148 ? 0.581 -12.058 -12.022 1.00 88.19 148 MET A C 1
ATOM 1128 O O . MET A 1 148 ? 0.973 -12.261 -13.167 1.00 88.19 148 MET A O 1
ATOM 1132 N N . GLY A 1 149 ? -0.718 -12.041 -11.715 1.00 89.44 149 GLY A N 1
ATOM 1133 C CA . GLY A 1 149 ? -1.782 -12.258 -12.693 1.00 89.44 149 GLY A CA 1
ATOM 1134 C C . GLY A 1 149 ? -1.809 -11.180 -13.775 1.00 89.44 149 GLY A C 1
ATOM 1135 O O . GLY A 1 149 ? -1.853 -11.501 -14.959 1.00 89.44 149 GLY A O 1
ATOM 1136 N N . MET A 1 150 ? -1.707 -9.900 -13.403 1.00 87.94 150 MET A N 1
ATOM 1137 C CA . MET A 1 150 ? -1.639 -8.815 -14.388 1.00 87.94 150 MET A CA 1
ATOM 1138 C C . MET A 1 150 ? -0.341 -8.850 -15.205 1.00 87.94 150 MET A C 1
ATOM 1140 O O . MET A 1 150 ? -0.370 -8.556 -16.398 1.00 87.94 150 MET A O 1
ATOM 1144 N N . ILE A 1 151 ? 0.787 -9.237 -14.599 1.00 87.19 151 ILE A N 1
ATOM 1145 C CA . ILE A 1 151 ? 2.040 -9.449 -15.337 1.00 87.19 151 ILE A CA 1
ATOM 1146 C C . ILE A 1 151 ? 1.857 -10.553 -16.375 1.00 87.19 151 ILE A C 1
ATOM 1148 O O . ILE A 1 151 ? 2.188 -10.334 -17.534 1.00 87.19 151 ILE A O 1
ATOM 1152 N N . GLY A 1 152 ? 1.284 -11.697 -15.994 1.00 85.31 152 GLY A N 1
ATOM 1153 C CA . GLY A 1 152 ? 1.017 -12.798 -16.919 1.00 85.31 152 GLY A CA 1
ATOM 1154 C C . GLY A 1 152 ? 0.108 -12.390 -18.081 1.00 85.31 152 GLY A C 1
ATOM 1155 O O . GLY A 1 152 ? 0.411 -12.707 -19.228 1.00 85.31 152 GLY A O 1
ATOM 1156 N N . LEU A 1 153 ? -0.958 -11.632 -17.802 1.00 86.12 153 LEU A N 1
ATOM 1157 C CA . LEU A 1 153 ? -1.934 -11.204 -18.811 1.00 86.12 153 LEU A CA 1
ATOM 1158 C C . LEU A 1 153 ? -1.398 -10.147 -19.788 1.00 86.12 153 LEU A C 1
ATOM 1160 O O . LEU A 1 153 ? -1.686 -10.227 -20.978 1.00 86.12 153 LEU A O 1
ATOM 1164 N N . PHE A 1 154 ? -0.648 -9.151 -19.304 1.00 83.50 154 PHE A N 1
ATOM 1165 C CA . PHE A 1 154 ? -0.262 -7.985 -20.117 1.00 83.50 154 PHE A CA 1
ATOM 1166 C C . PHE A 1 154 ? 1.209 -7.970 -20.538 1.00 83.50 154 PHE A C 1
ATOM 1168 O O . PHE A 1 154 ? 1.553 -7.343 -21.536 1.00 83.50 154 PHE A O 1
ATOM 1175 N N . PHE A 1 155 ? 2.079 -8.645 -19.788 1.00 82.62 155 PHE A N 1
ATOM 1176 C CA . PHE A 1 155 ? 3.526 -8.647 -20.003 1.00 82.62 155 PHE A CA 1
ATOM 1177 C C . PHE A 1 155 ? 4.124 -10.057 -20.043 1.00 82.62 155 PHE A C 1
ATOM 1179 O O . PHE A 1 155 ? 5.342 -10.163 -20.046 1.00 82.62 155 PHE A O 1
ATOM 1186 N N . GLY A 1 156 ? 3.325 -11.129 -20.111 1.00 78.75 156 GLY A N 1
ATOM 1187 C CA . GLY A 1 156 ? 3.803 -12.518 -20.056 1.00 78.75 156 GLY A CA 1
ATOM 1188 C C . GLY A 1 156 ? 4.974 -12.822 -21.006 1.00 78.75 156 GLY A C 1
ATOM 1189 O O . GLY A 1 156 ? 6.045 -13.194 -20.520 1.00 78.75 156 GLY A O 1
ATOM 1190 N N . PRO A 1 157 ? 4.838 -12.581 -22.329 1.00 76.88 157 PRO A N 1
ATOM 1191 C CA . PRO A 1 157 ? 5.913 -12.825 -23.297 1.00 76.88 157 PRO A CA 1
ATOM 1192 C C . PRO A 1 157 ? 7.169 -11.993 -23.021 1.00 76.88 157 PRO A C 1
ATOM 1194 O O . PRO A 1 157 ? 8.294 -12.490 -23.037 1.00 76.88 157 PRO A O 1
ATOM 1197 N N . SER A 1 158 ? 6.965 -10.716 -22.707 1.00 77.19 158 SER A N 1
ATOM 1198 C CA . SER A 1 158 ? 8.021 -9.764 -22.374 1.00 77.19 158 SER A CA 1
ATOM 1199 C C . SER A 1 158 ? 8.758 -10.124 -21.080 1.00 77.19 158 SER A C 1
ATOM 1201 O O . SER A 1 158 ? 9.970 -9.954 -20.979 1.00 77.19 158 SER A O 1
ATOM 1203 N N . TYR A 1 159 ? 8.030 -10.634 -20.090 1.00 76.31 159 TYR A N 1
ATOM 1204 C CA . TYR A 1 159 ? 8.542 -11.017 -18.783 1.00 76.31 159 TYR A CA 1
ATOM 1205 C C . TYR A 1 159 ? 9.424 -12.259 -18.871 1.00 76.31 159 TYR A C 1
ATOM 1207 O O . TYR A 1 159 ? 10.524 -12.260 -18.326 1.00 76.31 159 TYR A O 1
ATOM 1215 N N . ALA A 1 160 ? 9.003 -13.283 -19.612 1.00 76.06 160 ALA A N 1
ATOM 1216 C CA . ALA A 1 160 ? 9.814 -14.484 -19.775 1.00 76.06 160 ALA A CA 1
ATOM 1217 C C . ALA A 1 160 ? 11.057 -14.246 -20.641 1.00 76.06 160 ALA A C 1
ATOM 1219 O O . ALA A 1 160 ? 12.141 -14.709 -20.286 1.00 76.06 160 ALA A O 1
ATOM 1220 N N . LYS A 1 161 ? 10.943 -13.417 -21.691 1.00 75.94 161 LYS A N 1
ATOM 1221 C CA . LYS A 1 161 ? 12.102 -12.964 -22.475 1.00 75.94 161 LYS A CA 1
ATOM 1222 C C . LYS A 1 161 ? 13.118 -12.218 -21.606 1.00 75.94 161 LYS A C 1
ATOM 1224 O O . LYS A 1 161 ? 14.317 -12.432 -21.752 1.00 75.94 161 LYS A O 1
ATOM 1229 N N . ALA A 1 162 ? 12.654 -11.375 -20.682 1.00 72.31 162 ALA A N 1
ATOM 1230 C CA . ALA A 1 162 ? 13.523 -10.674 -19.736 1.00 72.31 162 ALA A CA 1
ATOM 1231 C C . ALA A 1 162 ? 14.178 -11.615 -18.705 1.00 72.31 162 ALA A C 1
ATOM 1233 O O . ALA A 1 162 ? 15.262 -11.317 -18.210 1.00 72.31 162 ALA A O 1
ATOM 1234 N N . LEU A 1 163 ? 13.542 -12.747 -18.393 1.00 74.94 163 LEU A N 1
ATOM 1235 C CA . LEU A 1 163 ? 14.070 -13.777 -17.495 1.00 74.94 163 LEU A CA 1
ATOM 1236 C C . LEU A 1 163 ? 14.969 -14.809 -18.194 1.00 74.94 163 LEU A C 1
ATOM 1238 O O . LEU A 1 163 ? 15.559 -15.640 -17.508 1.00 74.94 163 LEU A O 1
ATOM 1242 N N . GLY A 1 164 ? 15.075 -14.777 -19.527 1.00 68.44 164 GLY A N 1
ATOM 1243 C CA . GLY A 1 164 ? 15.809 -15.788 -20.295 1.00 68.44 164 GLY A CA 1
ATOM 1244 C C . GLY A 1 164 ? 15.175 -17.181 -20.228 1.00 68.44 164 GLY A C 1
ATOM 1245 O O . GLY A 1 164 ? 15.865 -18.174 -20.436 1.00 68.44 164 GLY A O 1
ATOM 1246 N N . VAL A 1 165 ? 13.881 -17.258 -19.906 1.00 66.62 165 VAL A N 1
ATOM 1247 C CA . VAL A 1 165 ? 13.108 -18.502 -19.915 1.00 66.62 165 VAL A CA 1
ATOM 1248 C C . VAL A 1 165 ? 12.326 -18.520 -21.220 1.00 66.62 165 VAL A C 1
ATOM 1250 O O . VAL A 1 165 ? 11.421 -17.703 -21.404 1.00 66.62 165 VAL A O 1
ATOM 1253 N N . ASP A 1 166 ? 12.683 -19.416 -22.139 1.00 49.22 166 ASP A N 1
ATOM 1254 C CA . ASP A 1 166 ? 11.890 -19.635 -23.346 1.00 49.22 166 ASP A CA 1
ATOM 1255 C C . ASP A 1 166 ? 10.493 -20.105 -22.933 1.00 49.22 166 ASP A C 1
ATOM 1257 O O . ASP A 1 166 ? 10.324 -21.177 -22.348 1.00 49.22 166 ASP A O 1
ATOM 1261 N N . ILE A 1 167 ? 9.470 -19.301 -23.240 1.00 53.22 167 ILE A N 1
ATOM 1262 C CA . ILE A 1 167 ? 8.088 -19.786 -23.246 1.00 53.22 167 ILE A CA 1
ATOM 1263 C C . ILE A 1 167 ? 7.931 -20.582 -24.540 1.00 53.22 167 ILE A C 1
ATOM 1265 O O . ILE A 1 167 ? 7.314 -20.125 -25.502 1.00 53.22 167 ILE A O 1
ATOM 1269 N N . SER A 1 168 ? 8.559 -21.749 -24.590 1.00 41.53 168 SER A N 1
ATOM 1270 C CA . SER A 1 168 ? 8.217 -22.756 -25.581 1.00 41.53 168 SER A CA 1
ATOM 1271 C C . SER A 1 168 ? 6.818 -23.247 -25.225 1.00 41.53 168 SER A C 1
ATOM 1273 O O . SER A 1 168 ? 6.627 -23.892 -24.192 1.00 41.53 168 SER A O 1
ATOM 1275 N N . ALA A 1 169 ? 5.845 -22.818 -26.027 1.00 42.16 169 ALA A N 1
ATOM 1276 C CA . ALA A 1 169 ? 4.529 -23.439 -26.101 1.00 42.16 169 ALA A CA 1
ATOM 1277 C C . ALA A 1 169 ? 4.655 -24.914 -26.508 1.00 42.16 169 ALA A C 1
ATOM 1279 O O . ALA A 1 169 ? 5.598 -25.232 -27.273 1.00 42.16 169 ALA A O 1
#

Secondary structure (DSSP, 8-state):
-HHHHHHHHHHHHHHHHHHHHHHHHHTSTTEEEETTEEEE-THHHHHHHHHHH-HHHHHHHHHHHHHHHHHHHHHS--TTGGGT-TT-EETTEE--HHHHHHHHHHHHHHHHHHHHHHHHHHHTT--HHHHHHHHHHHHHHHHHHHHHHHHHHHHHHHHHHHHT-----

Nearest PDB structures (foldseek):
  4rfs-assembly1_S  TM=8.941E-01  e=4.393E-06  Levilactobacillus brevis
  7tut-assembly1_6  TM=2.558E-01  e=1.566E+00  Canis lupus
  7vg4-assembly3_E  TM=2.822E-01  e=3.917E+00  Methylorubrum extorquens AM1
  5k3i-assembly3_F  TM=2.835E-01  e=5.762E+00  Caenorhabditis elegans

pLDDT: mean 85.93, std 10.91, range [41.53, 96.06]

Mean predicted aligned error: 6.29 Å